Protein AF-A0A1Y3ELB0-F1 (afdb_monomer_lite)

Structure (mmCIF, N/CA/C/O backbone):
data_AF-A0A1Y3ELB0-F1
#
_entry.id   AF-A0A1Y3ELB0-F1
#
loop_
_atom_site.group_PDB
_atom_site.id
_atom_site.type_symbol
_atom_site.label_atom_id
_atom_site.label_alt_id
_atom_site.label_comp_id
_atom_site.label_asym_id
_atom_site.label_entity_id
_atom_site.label_seq_id
_atom_site.pdbx_PDB_ins_code
_atom_site.Cartn_x
_atom_site.Cartn_y
_atom_site.Cartn_z
_atom_site.occupancy
_atom_site.B_iso_or_equiv
_atom_site.auth_seq_id
_atom_site.auth_comp_id
_atom_site.auth_asym_id
_atom_site.auth_atom_id
_atom_site.pdbx_PDB_model_num
ATOM 1 N N . MET A 1 1 ? -5.022 -2.486 -15.905 1.00 80.88 1 MET A N 1
ATOM 2 C CA . MET A 1 1 ? -6.153 -2.085 -15.050 1.00 80.88 1 MET A CA 1
ATOM 3 C C . MET A 1 1 ? -7.021 -1.120 -15.822 1.00 80.88 1 MET A C 1
ATOM 5 O O . MET A 1 1 ? -6.499 -0.218 -16.489 1.00 80.88 1 MET A O 1
ATOM 9 N N . ASP A 1 2 ? -8.319 -1.358 -15.757 1.00 86.69 2 ASP A N 1
ATOM 10 C CA . ASP A 1 2 ? -9.331 -0.535 -16.408 1.00 86.69 2 ASP A CA 1
ATOM 11 C C . ASP A 1 2 ? -9.663 0.678 -15.524 1.00 86.69 2 ASP A C 1
ATOM 13 O O . ASP A 1 2 ? -9.177 0.776 -14.395 1.00 86.69 2 ASP A O 1
ATOM 17 N N . GLU A 1 3 ? -10.354 1.676 -16.077 1.00 87.69 3 GLU A N 1
ATOM 18 C CA . GLU A 1 3 ? -10.590 2.954 -15.380 1.00 87.69 3 GLU A CA 1
ATOM 19 C C . GLU A 1 3 ? -11.528 2.800 -14.179 1.00 87.69 3 GLU A C 1
ATOM 21 O O . GLU A 1 3 ? -11.255 3.359 -13.123 1.00 87.69 3 GLU A O 1
ATOM 26 N N . ASP A 1 4 ? -12.552 1.961 -14.303 1.00 91.88 4 ASP A N 1
ATOM 27 C CA . ASP A 1 4 ? -13.483 1.614 -13.228 1.00 91.88 4 ASP A CA 1
ATOM 28 C C . ASP A 1 4 ? -12.774 0.993 -12.015 1.00 91.88 4 ASP A C 1
ATOM 30 O O . ASP A 1 4 ? -13.060 1.349 -10.873 1.00 91.88 4 ASP A O 1
ATOM 34 N N . VAL A 1 5 ? -11.788 0.123 -12.252 1.00 89.69 5 VAL A N 1
ATOM 35 C CA . VAL A 1 5 ? -10.967 -0.470 -11.186 1.00 89.69 5 VAL A CA 1
ATOM 36 C C . VAL A 1 5 ? -10.105 0.592 -10.494 1.00 89.69 5 VAL A C 1
ATOM 38 O O . VAL A 1 5 ? -9.924 0.546 -9.277 1.00 89.69 5 VAL A O 1
ATOM 41 N N . LEU A 1 6 ? -9.556 1.555 -11.243 1.00 87.75 6 LEU A N 1
ATOM 42 C CA . LEU A 1 6 ? -8.770 2.652 -10.663 1.00 87.75 6 LEU A CA 1
ATOM 43 C C . LEU A 1 6 ? -9.648 3.589 -9.823 1.00 87.75 6 LEU A C 1
ATOM 45 O O . LEU A 1 6 ? -9.237 3.988 -8.730 1.00 87.75 6 LEU A O 1
ATOM 49 N N . ASP A 1 7 ? -10.859 3.884 -10.292 1.00 90.06 7 ASP A N 1
ATOM 50 C CA . ASP A 1 7 ? -11.847 4.663 -9.547 1.00 90.06 7 ASP A CA 1
ATOM 51 C C . ASP A 1 7 ? -12.271 3.941 -8.262 1.00 90.06 7 ASP A C 1
ATOM 53 O O . ASP A 1 7 ? -12.339 4.561 -7.197 1.00 90.06 7 ASP A O 1
ATOM 57 N N . GLU A 1 8 ? -12.470 2.621 -8.320 1.00 91.44 8 GLU A N 1
ATOM 58 C CA . GLU A 1 8 ? -12.755 1.805 -7.139 1.00 91.44 8 GLU A CA 1
ATOM 59 C C . GLU A 1 8 ? -11.584 1.836 -6.140 1.00 91.44 8 GLU A C 1
ATOM 61 O O . GLU A 1 8 ? -11.788 2.057 -4.945 1.00 91.44 8 GLU A O 1
ATOM 66 N N . ILE A 1 9 ? -10.337 1.704 -6.600 1.00 91.19 9 ILE A N 1
ATOM 67 C CA . ILE A 1 9 ? -9.151 1.821 -5.733 1.00 91.19 9 ILE A CA 1
ATOM 68 C C . ILE A 1 9 ? -9.084 3.195 -5.066 1.00 91.19 9 ILE A C 1
ATOM 70 O O . ILE A 1 9 ? -8.807 3.292 -3.866 1.00 91.19 9 ILE A O 1
ATOM 74 N N . LYS A 1 10 ? -9.335 4.267 -5.823 1.00 90.44 10 LYS A N 1
ATOM 75 C CA . LYS A 1 10 ? -9.352 5.628 -5.286 1.00 90.44 10 LYS A CA 1
ATOM 76 C C . LYS A 1 10 ? -10.431 5.778 -4.217 1.00 90.44 10 LYS A C 1
ATOM 78 O O . LYS A 1 10 ? -10.130 6.261 -3.125 1.00 90.44 10 LYS A O 1
ATOM 83 N N . PHE A 1 11 ? -11.638 5.295 -4.496 1.00 92.31 11 PHE A N 1
ATOM 84 C CA . PHE A 1 11 ? -12.739 5.270 -3.540 1.00 92.31 11 PHE A CA 1
ATOM 85 C C . PHE A 1 11 ? -12.334 4.560 -2.239 1.00 92.31 11 PHE A C 1
ATOM 87 O O . PHE A 1 11 ? -12.478 5.119 -1.150 1.00 92.31 11 PHE A O 1
ATOM 94 N N . TRP A 1 12 ? -11.732 3.373 -2.331 1.00 92.94 12 TRP A N 1
ATOM 95 C CA . TRP A 1 12 ? -11.272 2.622 -1.162 1.00 92.94 12 TRP A CA 1
ATOM 96 C C . TRP A 1 12 ? -10.200 3.348 -0.354 1.00 92.94 12 TRP A C 1
ATOM 98 O O . TRP A 1 12 ? -10.270 3.382 0.878 1.00 92.94 12 TRP A O 1
ATOM 108 N N . ARG A 1 13 ? -9.230 3.978 -1.023 1.00 93.69 13 ARG A N 1
ATOM 109 C CA . ARG A 1 13 ? -8.211 4.799 -0.357 1.00 93.69 13 ARG A CA 1
ATOM 110 C C . ARG A 1 13 ? -8.838 5.963 0.400 1.00 93.69 13 ARG A C 1
ATOM 112 O O . ARG A 1 13 ? -8.455 6.206 1.542 1.00 93.69 13 ARG A O 1
ATOM 119 N N . GLU A 1 14 ? -9.809 6.655 -0.194 1.00 94.19 14 GLU A N 1
ATOM 120 C CA . GLU A 1 14 ? -10.525 7.759 0.456 1.00 94.19 14 GLU A CA 1
ATOM 121 C C . GLU A 1 14 ? -11.249 7.290 1.726 1.00 94.19 14 GLU A C 1
ATOM 123 O O . GLU A 1 14 ? -11.138 7.939 2.771 1.00 94.19 14 GLU A O 1
ATOM 128 N N . LYS A 1 15 ? -11.918 6.129 1.681 1.00 95.19 15 LYS A N 1
ATOM 129 C CA . LYS A 1 15 ? -12.584 5.535 2.854 1.00 95.19 15 LYS A CA 1
ATOM 130 C C . LYS A 1 15 ? -11.604 5.150 3.956 1.00 95.19 15 LYS A C 1
ATOM 132 O O . LYS A 1 15 ? -11.833 5.493 5.116 1.00 95.19 15 LYS A O 1
ATOM 137 N N . LEU A 1 16 ? -10.506 4.481 3.605 1.00 95.44 16 LEU A N 1
ATOM 138 C CA . LEU A 1 16 ? -9.478 4.085 4.569 1.00 95.44 16 LEU A CA 1
ATOM 139 C C . LEU A 1 16 ? -8.824 5.308 5.216 1.00 95.44 16 LEU A C 1
ATOM 141 O O . LEU A 1 16 ? -8.699 5.357 6.438 1.00 95.44 16 LEU A O 1
ATOM 145 N N . VAL A 1 17 ? -8.482 6.329 4.426 1.00 94.19 17 VAL A N 1
ATOM 146 C CA . VAL A 1 17 ? -7.923 7.583 4.945 1.00 94.19 17 VAL A CA 1
ATOM 147 C C . VAL A 1 17 ? -8.907 8.273 5.882 1.00 94.19 17 VAL A C 1
ATOM 149 O O . VAL A 1 17 ? -8.506 8.683 6.968 1.00 94.19 17 VAL A O 1
ATOM 152 N N . ALA A 1 18 ? -10.188 8.375 5.514 1.00 94.25 18 ALA A N 1
ATOM 153 C CA . ALA A 1 18 ? -11.205 8.962 6.382 1.00 94.25 18 ALA A CA 1
ATOM 154 C C . ALA A 1 18 ? -11.328 8.202 7.714 1.00 94.25 18 ALA A C 1
ATOM 156 O O . ALA A 1 18 ? -11.335 8.829 8.773 1.00 94.25 18 ALA A O 1
ATOM 157 N N . MET A 1 19 ? -11.346 6.867 7.664 1.00 95.19 19 MET A N 1
ATOM 158 C CA . MET A 1 19 ? -11.434 6.005 8.843 1.00 95.19 19 MET A CA 1
ATOM 159 C C . MET A 1 19 ? -10.223 6.138 9.766 1.00 95.19 19 MET A C 1
ATOM 161 O O . MET A 1 19 ? -10.379 6.289 10.974 1.00 95.19 19 MET A O 1
ATOM 165 N N . PHE A 1 20 ? -9.006 6.096 9.228 1.00 94.88 20 PHE A N 1
ATOM 166 C CA . PHE A 1 20 ? -7.800 6.196 10.049 1.00 94.88 20 PHE A CA 1
ATOM 167 C C . PHE A 1 20 ? -7.572 7.613 10.584 1.00 94.88 20 PHE A C 1
ATOM 169 O O . PHE A 1 20 ? -7.041 7.777 11.683 1.00 94.88 20 PHE A O 1
ATOM 176 N N . ARG A 1 21 ? -8.070 8.641 9.889 1.00 92.25 21 ARG A N 1
ATOM 177 C CA . ARG A 1 21 ? -8.006 10.027 10.364 1.00 92.25 21 ARG A CA 1
ATOM 178 C C . ARG A 1 21 ? -8.795 10.247 11.655 1.00 92.25 21 ARG A C 1
ATOM 180 O O . ARG A 1 21 ? -8.349 11.035 12.485 1.00 92.25 21 ARG A O 1
ATOM 187 N N . THR A 1 22 ? -9.909 9.540 11.877 1.00 93.94 22 THR A N 1
ATOM 188 C CA . THR A 1 22 ? -10.645 9.632 13.158 1.00 93.94 22 THR A CA 1
ATOM 189 C C . THR A 1 22 ? -9.881 9.015 14.329 1.00 93.94 22 THR A C 1
ATOM 191 O O . THR A 1 22 ? -10.173 9.314 15.483 1.00 93.94 22 THR A O 1
ATOM 194 N N . GLN A 1 23 ? -8.861 8.207 14.035 1.00 92.56 23 GLN A N 1
ATOM 195 C CA . GLN A 1 23 ? -7.951 7.595 15.002 1.00 92.56 23 GLN A CA 1
ATOM 196 C C . GLN A 1 23 ? -6.638 8.386 15.134 1.00 92.56 23 GLN A C 1
ATOM 198 O O . GLN A 1 23 ? -5.690 7.903 15.747 1.00 92.56 23 GLN A O 1
ATOM 203 N N . SER A 1 24 ? -6.563 9.592 14.553 1.00 90.81 24 SER A N 1
ATOM 204 C CA . SER A 1 24 ? -5.341 10.411 14.477 1.00 90.81 24 SER A CA 1
ATOM 205 C C . SER A 1 24 ? -4.175 9.712 13.761 1.00 90.81 24 SER A C 1
ATOM 207 O O . SER A 1 24 ? -3.005 9.996 14.029 1.00 90.81 24 SER A O 1
ATOM 209 N N . LEU A 1 25 ? -4.496 8.799 12.841 1.00 91.62 25 LEU A N 1
ATOM 210 C CA . LEU A 1 25 ? -3.545 8.081 12.000 1.00 91.62 25 LEU A CA 1
ATOM 211 C C . LEU A 1 25 ? -3.594 8.608 10.564 1.00 91.62 25 LEU A C 1
ATOM 213 O O . LEU A 1 25 ? -4.578 9.197 10.108 1.00 91.62 25 LEU A O 1
ATOM 217 N N . CYS A 1 26 ? -2.520 8.351 9.835 1.00 90.25 26 CYS A N 1
ATOM 218 C CA . CYS A 1 26 ? -2.413 8.578 8.404 1.00 90.25 26 CYS A CA 1
ATOM 219 C C . CYS A 1 26 ? -2.158 7.253 7.684 1.00 90.25 26 CYS A C 1
ATOM 221 O O . CYS A 1 26 ? -1.854 6.252 8.321 1.00 90.25 26 CYS A O 1
ATOM 223 N N . CYS A 1 27 ? -2.296 7.227 6.360 1.00 91.88 27 CYS A N 1
ATOM 224 C CA . CYS A 1 27 ? -2.113 6.006 5.573 1.00 91.88 27 CYS A CA 1
ATOM 225 C C . CYS A 1 27 ? -0.907 6.137 4.653 1.00 91.88 27 CYS A C 1
ATOM 227 O O . CYS A 1 27 ? -0.779 7.140 3.954 1.00 91.88 27 CYS A O 1
ATOM 229 N N . ILE A 1 28 ? -0.082 5.100 4.597 1.00 91.69 28 ILE A N 1
ATOM 230 C CA . ILE A 1 28 ? 0.847 4.873 3.495 1.00 91.69 28 ILE A CA 1
ATOM 231 C C . ILE A 1 28 ? 0.245 3.772 2.634 1.00 91.69 28 ILE A C 1
ATOM 233 O O . ILE A 1 28 ? -0.079 2.703 3.149 1.00 91.69 28 ILE A O 1
ATOM 237 N N . PHE A 1 29 ? 0.092 4.029 1.340 1.00 93.56 29 PHE A N 1
ATOM 238 C CA . PHE A 1 29 ? -0.272 2.992 0.383 1.00 93.56 29 PHE A CA 1
ATOM 239 C C . PHE A 1 29 ? 0.923 2.666 -0.488 1.00 93.56 29 PHE A C 1
ATOM 241 O O . PHE A 1 29 ? 1.610 3.590 -0.905 1.00 93.56 29 PHE A O 1
ATOM 248 N N . PHE A 1 30 ? 1.176 1.404 -0.801 1.00 92.50 30 PHE A N 1
ATOM 249 C CA . PHE A 1 30 ? 2.230 1.077 -1.756 1.00 92.50 30 PHE A CA 1
ATOM 250 C C . PHE A 1 30 ? 1.937 -0.203 -2.522 1.00 92.50 30 PHE A C 1
ATOM 252 O O . PHE A 1 30 ? 1.161 -1.050 -2.086 1.00 92.50 30 PHE A O 1
ATOM 259 N N . GLU A 1 31 ? 2.582 -0.332 -3.671 1.00 92.25 31 GLU A N 1
ATOM 260 C CA . GLU A 1 31 ? 2.511 -1.504 -4.531 1.00 92.25 31 GLU A CA 1
ATOM 261 C C . GLU A 1 31 ? 3.897 -1.753 -5.126 1.00 92.25 31 GLU A C 1
ATOM 263 O O . GLU A 1 31 ? 4.586 -0.823 -5.553 1.00 92.25 31 GLU A O 1
ATOM 268 N N . THR A 1 32 ? 4.304 -3.021 -5.161 1.00 90.62 32 THR A N 1
ATOM 269 C CA . THR A 1 32 ? 5.494 -3.471 -5.892 1.00 90.62 32 THR A CA 1
ATOM 270 C C . THR A 1 32 ? 5.047 -4.392 -7.022 1.00 90.62 32 THR A C 1
ATOM 272 O O . THR A 1 32 ? 4.747 -5.565 -6.797 1.00 90.62 32 THR A O 1
ATOM 275 N N . ALA A 1 33 ? 5.003 -3.869 -8.245 1.00 91.31 33 ALA A N 1
ATOM 276 C CA . ALA A 1 33 ? 4.644 -4.620 -9.438 1.00 91.31 33 ALA A CA 1
ATOM 277 C C . ALA A 1 33 ? 5.914 -5.144 -10.114 1.00 91.31 33 ALA A C 1
ATOM 279 O O . ALA A 1 33 ? 6.708 -4.385 -10.668 1.00 91.31 33 ALA A O 1
ATOM 280 N N . LYS A 1 34 ? 6.107 -6.462 -10.072 1.00 88.94 34 LYS A N 1
ATOM 281 C CA . LYS A 1 34 ? 7.224 -7.159 -10.722 1.00 88.94 34 LYS A CA 1
ATOM 282 C C . LYS A 1 34 ? 6.716 -8.215 -11.677 1.00 88.94 34 LYS A C 1
ATOM 284 O O . LYS A 1 34 ? 5.623 -8.736 -11.479 1.00 88.94 34 LYS A O 1
ATOM 289 N N . ASN A 1 35 ? 7.532 -8.593 -12.657 1.00 86.12 35 ASN A N 1
ATOM 290 C CA . ASN A 1 35 ? 7.198 -9.621 -13.631 1.00 86.12 35 ASN A CA 1
ATOM 291 C C . ASN A 1 35 ? 5.833 -9.362 -14.290 1.00 86.12 35 ASN A C 1
ATOM 293 O O . ASN A 1 35 ? 5.082 -10.300 -14.550 1.00 86.12 35 ASN A O 1
ATOM 297 N N . VAL A 1 36 ? 5.490 -8.095 -14.556 1.00 85.69 36 VAL A N 1
ATOM 298 C CA . VAL A 1 36 ? 4.144 -7.691 -15.011 1.00 85.69 36 VAL A CA 1
ATOM 299 C C . VAL A 1 36 ? 3.718 -8.380 -16.312 1.00 8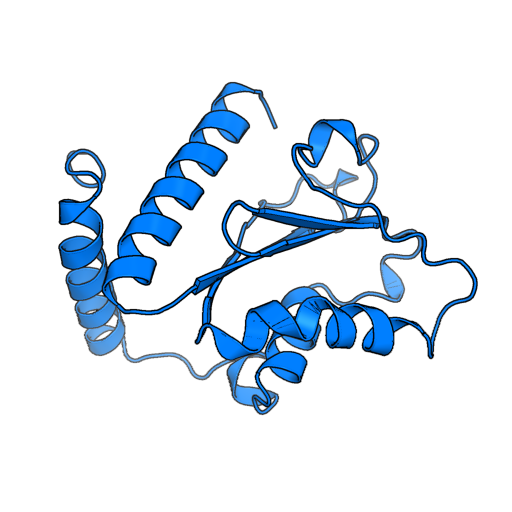5.69 36 VAL A C 1
ATOM 301 O O . VAL A 1 36 ? 2.534 -8.598 -16.540 1.00 85.69 36 VAL A O 1
ATOM 304 N N . LYS A 1 37 ? 4.684 -8.821 -17.129 1.00 84.12 37 LYS A N 1
ATOM 305 C CA . LYS A 1 37 ? 4.458 -9.638 -18.334 1.00 84.12 37 LYS A CA 1
ATOM 306 C C . LYS A 1 37 ? 3.784 -10.983 -18.036 1.00 84.12 37 LYS A C 1
ATOM 308 O O . LYS A 1 37 ? 3.097 -11.521 -18.894 1.00 84.12 37 LYS A O 1
ATOM 313 N N . HIS A 1 38 ? 3.978 -11.516 -16.832 1.00 86.94 38 HIS A N 1
ATOM 314 C CA . HIS A 1 38 ? 3.347 -12.743 -16.347 1.00 86.94 38 HIS A CA 1
ATOM 315 C C . HIS A 1 38 ? 2.008 -12.492 -15.642 1.00 86.94 38 HIS A C 1
ATOM 317 O O . HIS A 1 38 ? 1.407 -13.442 -15.150 1.00 86.94 38 HIS A O 1
ATOM 323 N N . MET A 1 39 ? 1.536 -11.239 -15.609 1.00 83.25 39 MET A N 1
ATOM 324 C CA . MET A 1 39 ? 0.234 -10.842 -15.067 1.00 83.25 39 MET A CA 1
ATOM 325 C C . MET A 1 39 ? -0.039 -11.377 -13.643 1.00 83.25 39 MET A C 1
ATOM 327 O O . MET A 1 39 ? -1.076 -12.005 -13.416 1.00 83.25 39 MET A O 1
ATOM 331 N N . PRO A 1 40 ? 0.873 -11.173 -12.670 1.00 86.88 40 PRO A N 1
ATOM 332 C CA . PRO A 1 40 ? 0.618 -11.578 -11.293 1.00 86.88 40 PRO A CA 1
ATOM 333 C C . PRO A 1 40 ? -0.535 -10.774 -10.676 1.00 86.88 40 PRO A C 1
ATOM 335 O O . PRO A 1 40 ? -0.917 -9.711 -11.170 1.00 86.88 40 PRO A O 1
ATOM 338 N N . HIS A 1 41 ? -1.064 -11.264 -9.553 1.00 89.06 41 HIS A N 1
ATOM 339 C CA . HIS A 1 41 ? -2.017 -10.490 -8.763 1.00 89.06 41 HIS A CA 1
ATOM 340 C C . HIS A 1 41 ? -1.394 -9.176 -8.280 1.00 89.06 41 HIS A C 1
ATOM 342 O O . HIS A 1 41 ? -0.283 -9.152 -7.751 1.00 89.06 41 HIS A O 1
ATOM 348 N N . CYS A 1 42 ? -2.156 -8.100 -8.447 1.00 86.81 42 CYS A N 1
ATOM 349 C CA . CYS A 1 42 ? -1.844 -6.777 -7.934 1.00 86.81 42 CYS A CA 1
ATOM 350 C C . CYS A 1 42 ? -2.354 -6.651 -6.495 1.00 86.81 42 CYS A C 1
ATOM 352 O O . CYS A 1 42 ? -3.516 -6.958 -6.222 1.00 86.81 42 CYS A O 1
ATOM 354 N N . PHE A 1 43 ? -1.504 -6.157 -5.597 1.00 90.19 43 PHE A N 1
ATOM 355 C CA . PHE A 1 43 ? -1.863 -5.853 -4.215 1.00 90.19 43 PHE A CA 1
ATOM 356 C C . PHE A 1 43 ? -1.423 -4.429 -3.890 1.00 90.19 43 PHE A C 1
ATOM 358 O O . PHE A 1 43 ? -0.232 -4.128 -3.922 1.00 90.19 43 PHE A O 1
ATOM 365 N N . LEU A 1 44 ? -2.388 -3.569 -3.562 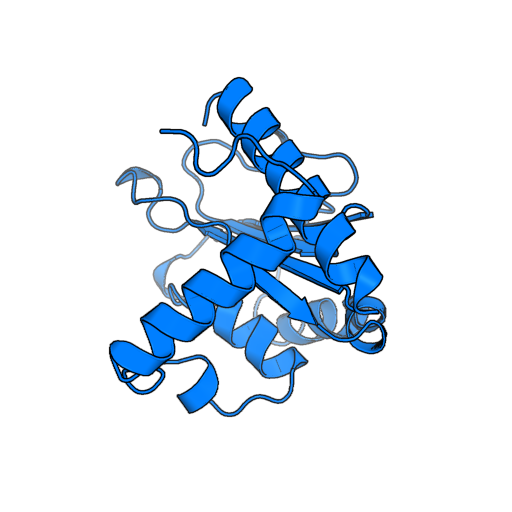1.00 92.62 44 LEU A N 1
ATOM 366 C CA . LEU A 1 44 ? -2.115 -2.256 -2.994 1.00 92.62 44 LEU A CA 1
ATOM 367 C C . LEU A 1 44 ? -2.200 -2.369 -1.471 1.00 92.62 44 LEU A C 1
ATOM 369 O O . LEU A 1 44 ? -3.283 -2.532 -0.906 1.00 92.62 44 LEU A O 1
ATOM 373 N N . GLU A 1 45 ? -1.054 -2.313 -0.809 1.00 93.75 45 GLU A N 1
ATOM 374 C CA . GLU A 1 45 ? -0.966 -2.392 0.645 1.00 93.75 45 GLU A CA 1
ATOM 375 C C . GLU A 1 45 ? -1.371 -1.057 1.274 1.00 93.75 45 GLU A C 1
ATOM 377 O O . GLU A 1 45 ? -1.123 0.000 0.703 1.00 93.75 45 GLU A O 1
ATOM 382 N N . CYS A 1 46 ? -2.004 -1.098 2.450 1.00 94.88 46 CYS A N 1
ATOM 383 C CA . CYS A 1 46 ? -2.380 0.076 3.237 1.00 94.88 46 CYS A CA 1
ATOM 384 C C . CYS A 1 46 ? -1.829 -0.076 4.653 1.00 94.88 46 CYS A C 1
ATOM 386 O O . CYS A 1 46 ? -2.300 -0.922 5.416 1.00 94.88 46 CYS A O 1
ATOM 388 N N . ILE A 1 47 ? -0.873 0.772 5.019 1.00 92.50 47 ILE A N 1
ATOM 389 C CA . ILE A 1 47 ? -0.233 0.771 6.331 1.00 92.50 47 ILE A CA 1
ATOM 390 C C . ILE A 1 47 ? -0.660 2.033 7.090 1.00 92.50 47 ILE A C 1
ATOM 392 O O . ILE A 1 47 ? -0.252 3.138 6.715 1.00 92.50 47 ILE A O 1
ATOM 396 N N . PRO A 1 48 ? -1.493 1.910 8.138 1.00 92.94 48 PRO A N 1
ATOM 397 C CA . PRO A 1 48 ? -1.809 3.038 8.998 1.00 92.94 48 PRO A CA 1
ATOM 398 C C . PRO A 1 48 ? -0.610 3.370 9.898 1.00 92.94 48 PRO A C 1
ATOM 400 O O . PRO A 1 48 ? -0.060 2.496 10.566 1.00 92.94 48 PRO A O 1
ATOM 403 N N . VAL A 1 49 ? -0.208 4.639 9.922 1.00 88.81 49 VAL A N 1
ATOM 404 C CA . VAL A 1 49 ? 0.972 5.146 10.638 1.00 88.81 49 VAL A CA 1
ATOM 405 C C . VAL A 1 49 ? 0.635 6.417 11.412 1.00 88.81 49 VAL A C 1
ATOM 407 O O . VAL A 1 49 ? -0.328 7.118 11.100 1.00 88.81 49 VAL A O 1
ATOM 410 N N . THR A 1 50 ? 1.428 6.749 12.427 1.00 83.81 50 THR A N 1
ATOM 411 C CA . THR A 1 50 ? 1.281 8.025 13.138 1.00 83.81 50 THR A CA 1
ATOM 412 C C . THR A 1 50 ? 1.771 9.192 12.267 1.00 83.81 50 THR A C 1
ATOM 414 O O . THR A 1 50 ? 2.723 9.066 11.497 1.00 83.81 50 THR A O 1
ATOM 417 N N . ASN A 1 51 ? 1.113 10.351 12.383 1.00 67.94 51 ASN A N 1
ATOM 418 C CA . ASN A 1 51 ? 1.261 11.496 11.466 1.00 67.94 51 ASN A CA 1
ATOM 419 C C . ASN A 1 51 ? 2.700 12.058 11.349 1.00 67.94 51 ASN A C 1
ATOM 421 O O . ASN A 1 51 ? 3.060 12.652 10.337 1.00 67.94 51 ASN A O 1
ATOM 425 N N . PHE A 1 52 ? 3.557 11.845 12.353 1.00 60.75 52 PHE A N 1
ATOM 426 C CA . PHE A 1 52 ? 4.947 12.322 12.330 1.00 60.75 52 PHE A CA 1
ATOM 427 C C . PHE A 1 52 ? 5.785 11.705 11.192 1.00 60.75 52 PHE A C 1
ATOM 429 O O . PHE A 1 52 ? 6.701 12.350 10.692 1.00 60.75 52 PHE A O 1
ATOM 436 N N . LEU A 1 53 ? 5.441 10.494 10.742 1.00 58.56 53 LEU A N 1
ATOM 437 C CA . LEU A 1 53 ? 6.242 9.708 9.796 1.00 58.56 53 LEU A CA 1
ATOM 438 C C . LEU A 1 53 ? 6.037 10.095 8.322 1.00 58.56 53 LEU A C 1
ATOM 440 O O . LEU A 1 53 ? 6.897 9.838 7.486 1.00 58.56 53 LEU A O 1
ATOM 444 N N . ILE A 1 54 ? 4.917 10.738 7.974 1.00 56.75 54 ILE A N 1
ATOM 445 C CA . ILE A 1 54 ? 4.667 11.183 6.589 1.00 56.75 54 ILE A CA 1
ATOM 446 C C . ILE A 1 54 ? 5.483 12.432 6.240 1.00 56.75 54 ILE A C 1
ATOM 448 O O . ILE A 1 54 ? 5.897 12.608 5.093 1.00 56.75 54 ILE A O 1
ATOM 452 N N . ASN A 1 55 ? 5.805 13.258 7.237 1.00 53.09 55 ASN A N 1
ATOM 453 C CA . ASN A 1 55 ? 6.724 14.385 7.062 1.00 53.09 55 ASN A CA 1
ATOM 454 C C . ASN A 1 55 ? 8.159 13.927 6.752 1.00 53.09 55 ASN A C 1
ATOM 456 O O . ASN A 1 55 ? 8.995 14.736 6.360 1.00 53.09 55 ASN A O 1
ATOM 460 N N . THR A 1 56 ? 8.432 12.625 6.862 1.00 51.06 56 THR A N 1
ATOM 461 C CA . THR A 1 56 ? 9.690 11.979 6.497 1.00 51.06 56 THR A CA 1
ATOM 462 C C . THR A 1 56 ? 9.695 11.466 5.049 1.00 51.06 56 THR A C 1
ATOM 464 O O . THR A 1 56 ? 10.418 10.525 4.736 1.00 51.06 56 THR A O 1
ATOM 467 N N . LYS A 1 57 ? 8.943 12.094 4.124 1.00 56.16 57 LYS A N 1
ATOM 468 C CA . LYS A 1 57 ? 9.140 11.918 2.663 1.00 56.16 57 LYS A CA 1
ATOM 469 C C . LYS A 1 57 ? 10.628 11.972 2.276 1.00 56.16 57 LYS A C 1
ATOM 471 O O . LYS A 1 57 ? 11.064 11.214 1.417 1.00 56.16 57 LYS A O 1
ATOM 476 N N . GLN A 1 58 ? 11.390 12.811 2.980 1.00 54.69 58 GLN A N 1
ATOM 477 C CA . GLN A 1 58 ? 12.839 12.963 2.866 1.00 54.69 58 GLN A CA 1
ATOM 478 C C . GLN A 1 58 ? 13.622 11.654 3.104 1.00 54.69 58 GLN A C 1
ATOM 480 O O . GLN A 1 58 ? 14.553 11.371 2.363 1.00 54.69 58 GLN A O 1
ATOM 485 N N . ALA A 1 59 ? 13.225 10.808 4.065 1.00 50.69 59 ALA A N 1
ATOM 486 C CA . ALA A 1 59 ? 13.967 9.580 4.383 1.00 50.69 59 ALA A 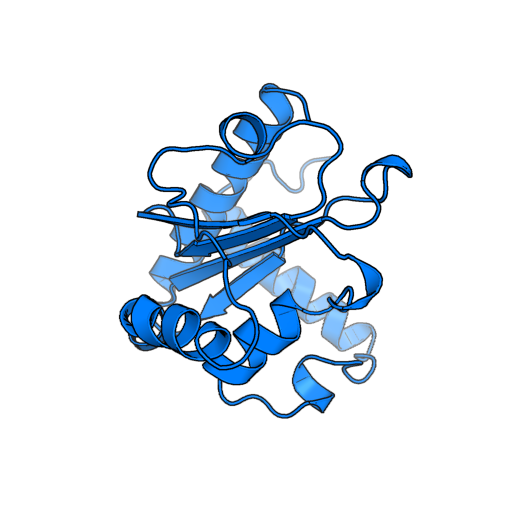CA 1
ATOM 487 C C . ALA A 1 59 ? 13.838 8.499 3.301 1.00 50.69 59 ALA A C 1
ATOM 489 O O . ALA A 1 59 ? 14.750 7.697 3.129 1.00 50.69 59 ALA A O 1
ATOM 490 N N . ILE A 1 60 ? 12.731 8.483 2.545 1.00 52.75 60 ILE A N 1
ATOM 491 C CA . ILE A 1 60 ? 12.604 7.601 1.372 1.00 52.75 60 ILE A CA 1
ATOM 492 C C . ILE A 1 60 ? 13.557 8.059 0.265 1.00 52.75 60 ILE A C 1
ATOM 494 O O . ILE A 1 60 ? 14.183 7.219 -0.371 1.00 52.75 60 ILE A O 1
ATOM 498 N N . MET A 1 61 ? 13.701 9.375 0.069 1.00 55.59 61 MET A N 1
ATOM 499 C CA . MET A 1 61 ? 14.645 9.935 -0.906 1.00 55.59 61 MET A CA 1
ATOM 500 C C . MET A 1 61 ? 16.101 9.618 -0.531 1.00 55.59 61 MET A C 1
ATOM 502 O O . MET A 1 61 ? 16.896 9.272 -1.397 1.00 55.59 61 MET A O 1
ATOM 506 N N . GLU A 1 62 ? 16.441 9.688 0.758 1.00 51.16 62 GLU A N 1
ATOM 507 C CA . GLU A 1 62 ? 17.799 9.439 1.266 1.00 51.16 62 GLU A CA 1
ATOM 508 C C . GLU A 1 62 ? 18.200 7.952 1.242 1.00 51.16 62 GLU A C 1
ATOM 510 O O . GLU A 1 62 ? 19.387 7.635 1.187 1.00 51.16 62 GLU A O 1
ATOM 515 N N . CYS A 1 63 ? 17.235 7.024 1.256 1.00 47.69 63 CYS A N 1
ATOM 516 C CA . CYS A 1 63 ? 17.517 5.585 1.254 1.00 47.69 63 CYS A CA 1
ATOM 517 C C . CYS A 1 63 ? 18.020 5.074 -0.114 1.00 47.69 63 CYS A C 1
ATOM 519 O O . CYS A 1 63 ? 18.758 4.090 -0.165 1.00 47.69 63 CYS A O 1
ATOM 521 N N . GLU A 1 64 ? 17.690 5.756 -1.219 1.00 45.00 64 GLU A N 1
ATOM 522 C CA . GLU A 1 64 ? 18.122 5.361 -2.573 1.00 45.00 64 GLU A CA 1
ATOM 523 C C . GLU A 1 64 ? 19.424 6.033 -3.048 1.00 45.00 64 GLU A C 1
ATOM 525 O O . GLU A 1 64 ? 20.085 5.503 -3.943 1.00 45.00 64 GLU A O 1
ATOM 530 N N . ASP A 1 65 ? 19.865 7.124 -2.411 1.00 43.47 65 ASP A N 1
ATOM 531 C CA . ASP A 1 65 ? 21.020 7.932 -2.859 1.00 43.47 65 ASP A CA 1
ATOM 532 C C . ASP A 1 65 ? 22.384 7.217 -2.699 1.00 43.47 65 ASP A C 1
ATOM 534 O O . ASP A 1 65 ? 23.431 7.719 -3.102 1.00 43.47 65 ASP A O 1
ATOM 538 N N . SER A 1 66 ? 22.400 6.008 -2.123 1.00 39.75 66 SER A N 1
ATOM 539 C CA . SER A 1 66 ? 23.625 5.227 -1.898 1.00 39.75 66 SER A CA 1
ATOM 540 C C . SER A 1 66 ? 23.816 4.035 -2.840 1.00 39.75 66 SER A C 1
ATOM 542 O O . SER A 1 66 ? 24.851 3.370 -2.766 1.00 39.75 66 SER A O 1
ATOM 544 N N . SER A 1 67 ? 22.866 3.721 -3.733 1.00 45.69 67 SER A N 1
ATOM 545 C CA . SER A 1 67 ? 22.995 2.563 -4.632 1.00 45.69 67 SER A CA 1
ATOM 546 C C . SER A 1 67 ? 22.061 2.621 -5.845 1.00 45.69 67 SER A C 1
ATOM 548 O O . SER A 1 67 ? 21.108 1.847 -5.905 1.00 45.69 67 SER A O 1
ATOM 550 N N . ARG A 1 68 ? 22.360 3.490 -6.824 1.00 45.91 68 ARG A N 1
ATOM 551 C CA . ARG A 1 68 ? 22.201 3.299 -8.291 1.00 45.91 68 ARG A CA 1
ATOM 552 C C . ARG A 1 68 ? 22.245 4.663 -8.982 1.00 45.91 68 ARG A C 1
ATOM 554 O O . ARG A 1 68 ? 21.290 5.430 -8.910 1.00 45.91 68 ARG A O 1
ATOM 561 N N . ASP A 1 69 ? 23.327 4.933 -9.705 1.00 42.91 69 ASP A N 1
ATOM 562 C CA . ASP A 1 69 ? 23.363 6.021 -10.680 1.00 42.91 69 ASP A CA 1
ATOM 563 C C . ASP A 1 69 ? 22.137 5.882 -11.617 1.00 42.91 69 ASP A C 1
ATOM 565 O O . ASP A 1 69 ? 22.004 4.860 -12.293 1.00 42.91 69 ASP A O 1
ATOM 569 N N . ASN A 1 70 ? 21.244 6.887 -11.640 1.00 45.41 70 ASN A N 1
ATOM 570 C CA . ASN A 1 70 ? 20.051 7.048 -12.509 1.00 45.41 70 ASN A CA 1
ATOM 571 C C . ASN A 1 70 ? 18.645 6.653 -11.988 1.00 45.41 70 ASN A C 1
ATOM 573 O O . ASN A 1 70 ? 17.722 6.567 -12.801 1.00 45.41 70 ASN A O 1
ATOM 577 N N . ALA A 1 71 ? 18.396 6.476 -10.685 1.00 56.41 71 ALA A N 1
ATOM 578 C CA . ALA A 1 71 ? 17.014 6.292 -10.210 1.00 56.41 71 ALA A CA 1
ATOM 579 C C . ALA A 1 71 ? 16.176 7.588 -10.354 1.00 56.41 71 ALA A C 1
ATOM 581 O O . ALA A 1 71 ? 16.215 8.481 -9.511 1.00 56.41 71 ALA A O 1
ATOM 582 N N . VAL A 1 72 ? 15.398 7.710 -11.437 1.00 68.81 72 VAL A N 1
ATOM 583 C CA . VAL A 1 72 ? 14.451 8.823 -11.625 1.00 68.81 72 VAL A CA 1
ATOM 584 C C . VAL A 1 72 ? 13.190 8.546 -10.806 1.00 68.81 72 VAL A C 1
ATOM 586 O O . VAL A 1 72 ? 12.359 7.721 -11.188 1.00 68.81 72 VAL A O 1
ATOM 589 N N . LEU A 1 73 ? 13.039 9.240 -9.677 1.00 79.50 73 LEU A N 1
ATOM 590 C CA . LEU A 1 73 ? 11.787 9.262 -8.921 1.00 79.50 73 LEU A CA 1
ATOM 591 C C . LEU A 1 73 ? 10.746 10.111 -9.653 1.00 79.50 73 LEU A C 1
ATOM 593 O O . LEU A 1 73 ? 11.011 11.246 -10.055 1.00 79.50 73 LEU A O 1
ATOM 597 N N . ILE A 1 74 ? 9.540 9.567 -9.800 1.00 86.69 74 ILE A N 1
ATOM 598 C CA . ILE A 1 74 ? 8.430 10.238 -10.468 1.00 86.69 74 ILE A CA 1
ATOM 599 C C . ILE A 1 74 ? 7.387 10.655 -9.434 1.00 86.69 74 ILE A C 1
ATOM 601 O O . ILE A 1 74 ? 6.854 9.818 -8.710 1.00 86.69 74 ILE A O 1
ATOM 605 N N . ASP A 1 75 ? 7.064 11.948 -9.376 1.00 87.50 75 ASP A N 1
ATOM 606 C CA . ASP A 1 75 ? 6.018 12.466 -8.488 1.00 87.50 75 ASP A CA 1
ATOM 607 C C . ASP A 1 75 ? 4.626 11.981 -8.932 1.00 87.50 75 ASP A C 1
ATOM 609 O O . ASP A 1 75 ? 4.221 12.165 -10.082 1.00 87.50 75 ASP A O 1
ATOM 613 N N . MET A 1 76 ? 3.866 11.399 -8.010 1.00 89.50 76 MET A N 1
ATOM 614 C CA . MET A 1 76 ? 2.524 10.863 -8.249 1.00 89.50 76 MET A CA 1
ATOM 615 C C . MET A 1 76 ? 1.404 11.800 -7.781 1.00 89.50 76 MET A C 1
ATOM 617 O O . MET A 1 76 ? 0.248 11.386 -7.679 1.00 89.50 76 MET A O 1
ATOM 621 N N . LYS A 1 77 ? 1.708 13.064 -7.468 1.00 85.81 77 LYS A N 1
ATOM 622 C CA . LYS A 1 77 ? 0.686 14.066 -7.153 1.00 85.81 77 LYS A CA 1
ATOM 623 C C . LYS A 1 77 ? -0.302 14.212 -8.312 1.00 85.81 77 LYS A C 1
ATOM 625 O O . LYS A 1 77 ? 0.097 14.522 -9.429 1.00 85.81 77 LYS A O 1
ATOM 630 N N . GLU A 1 78 ? -1.583 13.966 -8.030 1.00 79.00 78 GLU A N 1
ATOM 631 C CA . GLU A 1 78 ? -2.691 14.028 -9.004 1.00 79.00 78 GLU A CA 1
ATOM 632 C C . GLU A 1 78 ? -2.499 13.124 -10.243 1.00 79.00 78 GLU A C 1
ATOM 634 O O . GLU A 1 78 ? -3.121 13.337 -11.285 1.00 79.00 78 GLU A O 1
ATOM 639 N N . ARG A 1 79 ? -1.638 12.100 -10.144 1.00 82.31 79 ARG A N 1
ATOM 640 C CA . ARG A 1 79 ? -1.318 11.181 -11.242 1.00 82.31 79 ARG A CA 1
ATOM 641 C C . ARG A 1 79 ? -1.517 9.726 -10.829 1.00 82.31 79 ARG A C 1
ATOM 643 O O . ARG A 1 79 ? -1.110 9.305 -9.748 1.00 82.31 79 ARG A O 1
ATOM 650 N N . ASP A 1 80 ? -2.081 8.943 -11.743 1.00 83.81 80 ASP A N 1
ATOM 651 C CA . ASP A 1 80 ? -2.244 7.497 -11.589 1.00 83.81 80 ASP A CA 1
ATOM 652 C C . ASP A 1 80 ? -1.085 6.733 -12.229 1.00 83.81 80 ASP A C 1
ATOM 654 O O . ASP A 1 80 ? -0.543 7.150 -13.257 1.00 83.81 80 ASP A O 1
ATOM 658 N N . VAL A 1 81 ? -0.760 5.563 -11.670 1.00 87.31 81 VAL A N 1
ATOM 659 C CA . VAL A 1 81 ? 0.299 4.665 -12.172 1.00 87.31 81 VAL A CA 1
ATOM 660 C C . VAL A 1 81 ? 0.166 4.417 -13.672 1.00 87.31 81 VAL A C 1
ATOM 662 O O . VAL A 1 81 ? 1.140 4.560 -14.401 1.00 87.31 81 VAL A O 1
ATOM 665 N N . LYS A 1 82 ? -1.050 4.131 -14.156 1.00 86.75 82 LYS A N 1
ATOM 666 C CA . LYS A 1 82 ? -1.329 3.835 -15.572 1.00 86.75 82 LYS A CA 1
ATOM 667 C C . LYS A 1 82 ? -0.902 4.954 -16.531 1.00 86.75 82 LYS A C 1
ATOM 669 O O . LYS A 1 82 ? -0.611 4.679 -17.690 1.00 86.75 82 LYS A O 1
ATOM 674 N N . ARG A 1 83 ? -0.904 6.212 -16.075 1.00 86.50 83 ARG A N 1
ATOM 675 C CA . ARG A 1 83 ? -0.523 7.377 -16.893 1.00 86.50 83 ARG A CA 1
ATOM 676 C C . ARG A 1 83 ? 0.980 7.630 -16.890 1.00 86.50 83 ARG A C 1
ATOM 678 O O . ARG A 1 83 ? 1.488 8.249 -17.818 1.00 86.50 83 ARG A O 1
ATOM 685 N N . VAL A 1 84 ? 1.660 7.208 -15.829 1.00 88.25 84 VAL A N 1
ATOM 686 C CA . VAL A 1 84 ? 3.061 7.545 -15.562 1.00 88.25 84 VAL A CA 1
ATOM 687 C C . VAL A 1 84 ? 3.998 6.406 -15.949 1.00 88.25 84 VAL A C 1
ATOM 689 O O . VAL A 1 84 ? 5.068 6.650 -16.498 1.00 88.25 84 VAL A O 1
ATOM 692 N N . ILE A 1 85 ? 3.591 5.168 -15.679 1.00 89.00 85 ILE A N 1
ATOM 693 C CA . ILE A 1 85 ? 4.393 3.977 -15.923 1.00 89.00 85 ILE A CA 1
ATOM 694 C C . ILE A 1 85 ? 3.963 3.346 -17.252 1.00 89.00 85 ILE A C 1
ATOM 696 O O . ILE A 1 85 ? 2.795 2.970 -17.397 1.00 89.00 85 ILE A O 1
ATOM 700 N N . PRO A 1 86 ? 4.875 3.202 -18.232 1.00 89.12 86 PRO A N 1
ATOM 701 C CA . PRO A 1 86 ? 4.552 2.540 -19.487 1.00 89.12 86 PRO A CA 1
ATOM 702 C C . PRO A 1 86 ? 4.127 1.083 -19.268 1.00 89.12 86 PRO A C 1
ATOM 704 O O . PRO A 1 86 ? 4.642 0.378 -18.399 1.00 89.12 86 PRO A O 1
ATOM 707 N N . ALA A 1 87 ? 3.198 0.605 -20.094 1.00 87.94 87 ALA A N 1
ATOM 708 C CA . ALA A 1 87 ? 2.712 -0.766 -20.000 1.00 87.94 87 ALA A CA 1
ATOM 709 C C . ALA A 1 87 ? 3.852 -1.788 -20.175 1.00 87.94 87 ALA A C 1
ATOM 711 O O . ALA A 1 87 ? 4.693 -1.657 -21.064 1.00 87.94 87 ALA A O 1
ATOM 712 N N . GLY A 1 88 ? 3.853 -2.833 -19.345 1.00 87.88 88 GLY A N 1
ATOM 713 C CA . GLY A 1 88 ? 4.841 -3.916 -19.406 1.00 87.88 88 GLY A CA 1
ATOM 714 C C . GLY A 1 88 ? 6.137 -3.664 -18.630 1.00 87.88 88 GLY A C 1
ATOM 715 O O . GLY A 1 88 ? 6.991 -4.553 -18.615 1.00 87.88 88 GLY A O 1
ATOM 716 N N . PHE A 1 89 ? 6.268 -2.509 -17.971 1.00 90.19 89 PHE A N 1
ATOM 717 C CA . PHE A 1 89 ? 7.366 -2.214 -17.053 1.00 90.19 89 PHE A CA 1
ATOM 718 C C . PHE A 1 89 ? 7.000 -2.572 -15.616 1.00 90.19 89 PHE A C 1
ATOM 720 O O . PHE A 1 89 ? 5.870 -2.363 -15.173 1.00 90.19 89 PHE A O 1
ATOM 727 N N . SER A 1 90 ? 7.984 -3.093 -14.892 1.00 91.25 90 SER A N 1
ATOM 728 C CA . SER A 1 90 ? 7.897 -3.295 -13.450 1.00 91.25 90 SER A CA 1
ATOM 729 C C . SER A 1 90 ? 8.137 -1.973 -12.725 1.00 91.25 90 SER A C 1
ATOM 731 O O . SER A 1 90 ? 8.881 -1.119 -13.207 1.00 91.25 90 SER A O 1
ATOM 733 N N . TYR A 1 91 ? 7.490 -1.777 -11.580 1.00 90.94 91 TYR A N 1
ATOM 734 C CA . TYR A 1 91 ? 7.551 -0.526 -10.831 1.00 90.94 91 TYR A CA 1
ATOM 735 C C . TYR A 1 91 ? 7.329 -0.734 -9.335 1.00 90.94 91 TYR A C 1
ATOM 737 O O . TYR A 1 91 ? 6.738 -1.717 -8.889 1.00 90.94 91 TYR A O 1
ATOM 745 N N . PHE A 1 92 ? 7.778 0.246 -8.565 1.00 90.62 92 PHE A N 1
ATOM 746 C CA . PHE A 1 92 ? 7.377 0.462 -7.186 1.00 90.62 92 PHE A CA 1
ATOM 747 C C . PHE A 1 92 ? 6.656 1.804 -7.095 1.00 90.62 92 PHE A C 1
ATOM 749 O O . PHE A 1 92 ? 7.090 2.779 -7.705 1.00 90.62 92 PHE A O 1
ATOM 756 N N . VAL A 1 93 ? 5.555 1.867 -6.355 1.00 90.38 93 VAL A N 1
ATOM 757 C CA . VAL A 1 93 ? 4.839 3.118 -6.089 1.00 90.38 93 VAL A CA 1
ATOM 758 C C . VAL A 1 93 ? 4.461 3.197 -4.620 1.00 90.38 93 VAL A C 1
ATOM 760 O O . VAL A 1 93 ? 4.027 2.209 -4.034 1.00 90.38 93 VAL A O 1
ATOM 763 N N . VAL A 1 94 ? 4.596 4.384 -4.037 1.00 89.50 94 VAL A N 1
ATOM 764 C CA . VAL A 1 94 ? 4.176 4.706 -2.673 1.00 89.50 94 VAL A CA 1
ATOM 765 C C . VAL A 1 94 ? 3.353 5.990 -2.676 1.00 89.50 94 VAL A C 1
ATOM 767 O O . VAL A 1 94 ? 3.721 6.971 -3.311 1.00 89.50 94 VAL A O 1
ATOM 770 N N . TYR A 1 95 ? 2.241 6.009 -1.952 1.00 90.62 95 TYR A N 1
ATOM 771 C CA . TYR A 1 95 ? 1.362 7.153 -1.757 1.00 90.62 95 TYR A CA 1
ATOM 772 C C . TYR A 1 95 ? 1.242 7.494 -0.275 1.00 90.62 95 TYR A C 1
ATOM 774 O O . TYR A 1 95 ? 1.088 6.613 0.570 1.00 90.62 95 TYR A O 1
ATOM 782 N N . PHE A 1 96 ? 1.211 8.788 0.028 1.00 88.12 96 PHE A N 1
ATOM 783 C CA . PHE A 1 96 ? 1.022 9.308 1.379 1.00 88.12 96 PHE A CA 1
ATOM 784 C C . PHE A 1 96 ? -0.389 9.876 1.491 1.00 88.12 96 PHE A C 1
ATOM 786 O O . PHE A 1 96 ? -0.689 10.971 1.012 1.00 88.12 96 PHE A O 1
ATOM 793 N N . GLY A 1 97 ? -1.288 9.084 2.071 1.00 89.38 97 GLY A N 1
ATOM 794 C CA . GLY A 1 97 ? -2.710 9.386 2.139 1.00 89.38 97 GLY A CA 1
ATOM 795 C C . GLY A 1 97 ? -3.299 9.623 0.747 1.00 89.38 97 GLY A C 1
ATOM 796 O O . GLY A 1 97 ? -3.257 8.745 -0.120 1.00 89.38 97 GLY A O 1
ATOM 797 N N . LEU A 1 98 ? -3.847 10.823 0.548 1.00 89.44 98 LEU A N 1
ATOM 798 C CA . LEU A 1 98 ? -4.435 11.287 -0.715 1.00 89.44 98 LEU A CA 1
ATOM 799 C C . LEU A 1 98 ? -3.621 12.412 -1.376 1.00 89.44 98 LEU A C 1
ATOM 801 O O . LEU A 1 98 ? -3.994 12.891 -2.439 1.00 89.44 98 LEU A O 1
ATOM 805 N N . GLU A 1 99 ? -2.519 12.848 -0.762 1.00 82.69 99 GLU A N 1
ATOM 806 C CA . GLU A 1 99 ? -1.797 14.066 -1.166 1.00 82.69 99 GLU A CA 1
ATOM 807 C C . GLU A 1 99 ? -0.834 13.848 -2.343 1.00 82.69 99 GLU A C 1
ATOM 809 O O . GLU A 1 99 ? -0.233 14.794 -2.852 1.00 82.69 99 GLU A O 1
ATOM 814 N N . GLY A 1 100 ? -0.668 12.597 -2.769 1.00 84.69 100 GLY A N 1
ATOM 815 C CA . GLY A 1 100 ? 0.270 12.194 -3.809 1.00 84.69 100 GLY A CA 1
ATOM 816 C C . GLY A 1 100 ? 1.239 11.134 -3.308 1.00 84.69 100 GLY A C 1
ATOM 817 O O . GLY A 1 100 ? 0.985 10.448 -2.316 1.00 84.69 100 GLY A O 1
ATOM 818 N N . GLY A 1 101 ? 2.346 10.976 -4.018 1.00 87.06 101 GLY A N 1
ATOM 819 C CA . GLY A 1 101 ? 3.239 9.846 -3.828 1.00 87.06 101 GLY A CA 1
ATOM 820 C C . GLY A 1 101 ? 4.469 9.921 -4.712 1.00 87.06 101 GLY A C 1
ATOM 821 O O . GLY A 1 101 ? 4.739 10.953 -5.319 1.00 87.06 101 GLY A O 1
ATOM 822 N N . MET A 1 102 ? 5.186 8.814 -4.797 1.00 86.69 102 MET A N 1
ATOM 823 C CA . MET A 1 102 ? 6.348 8.646 -5.655 1.00 86.69 102 MET A CA 1
ATOM 824 C C . MET A 1 102 ? 6.270 7.289 -6.338 1.00 86.69 102 MET A C 1
ATOM 826 O O . MET A 1 102 ? 5.783 6.326 -5.748 1.00 86.69 102 MET A O 1
ATOM 830 N N . ALA A 1 103 ? 6.755 7.217 -7.569 1.00 89.12 103 ALA A N 1
ATOM 831 C CA . ALA A 1 103 ? 6.925 5.973 -8.294 1.00 89.12 103 ALA A CA 1
ATOM 832 C C . ALA A 1 103 ? 8.350 5.853 -8.830 1.00 89.12 103 ALA A C 1
ATOM 834 O O . ALA A 1 103 ? 8.992 6.849 -9.162 1.00 89.12 103 ALA A O 1
ATOM 835 N N . HIS A 1 104 ? 8.809 4.616 -8.942 1.00 86.12 104 HIS A N 1
ATOM 836 C CA . HIS A 1 104 ? 10.099 4.249 -9.495 1.00 86.12 104 HIS A CA 1
ATOM 837 C C . HIS A 1 104 ? 9.907 3.100 -10.486 1.00 86.12 104 HIS A C 1
ATOM 839 O O . HIS A 1 104 ? 9.263 2.097 -10.167 1.00 86.12 104 HIS A O 1
ATOM 845 N N . ILE A 1 105 ? 10.457 3.240 -11.693 1.00 88.00 105 ILE A N 1
ATOM 846 C CA . ILE A 1 105 ? 10.467 2.168 -12.693 1.00 88.00 105 ILE A CA 1
ATOM 847 C C . ILE A 1 105 ? 11.607 1.208 -12.357 1.00 88.00 105 ILE A C 1
ATOM 849 O O . ILE A 1 105 ? 12.766 1.602 -12.290 1.00 88.00 105 ILE A O 1
ATOM 853 N N . ILE A 1 106 ? 11.282 -0.071 -12.190 1.00 87.38 106 ILE A N 1
ATOM 854 C CA . ILE A 1 106 ? 12.253 -1.126 -11.907 1.00 87.38 106 ILE A CA 1
ATOM 855 C C . ILE A 1 106 ? 12.792 -1.657 -13.237 1.00 87.38 106 ILE A C 1
ATOM 857 O O . ILE A 1 106 ? 12.149 -2.470 -13.900 1.00 87.38 106 ILE A O 1
ATOM 861 N N . GLU A 1 107 ? 13.993 -1.223 -13.615 1.00 84.62 107 GLU A N 1
ATOM 862 C CA . GLU A 1 107 ? 14.645 -1.667 -14.856 1.00 84.62 107 GLU A CA 1
ATOM 863 C C . GLU A 1 107 ? 15.241 -3.075 -14.737 1.00 84.62 107 GLU A C 1
ATOM 865 O O . GLU A 1 107 ? 15.094 -3.907 -15.632 1.00 84.62 107 GLU A O 1
ATOM 870 N N . ASN A 1 108 ? 15.903 -3.358 -13.609 1.00 86.06 108 ASN A N 1
ATOM 871 C CA . ASN A 1 108 ? 16.510 -4.657 -13.332 1.00 86.06 108 ASN A CA 1
ATOM 872 C C . ASN A 1 108 ? 15.802 -5.352 -12.166 1.00 86.06 108 ASN A C 1
ATOM 874 O O . ASN A 1 108 ? 16.148 -5.184 -10.993 1.00 86.06 108 ASN A O 1
ATOM 878 N N . GLU A 1 109 ? 14.817 -6.178 -12.508 1.00 85.06 109 GLU A N 1
ATOM 879 C CA . GLU A 1 109 ? 13.992 -6.908 -11.546 1.00 85.06 109 GLU A CA 1
ATOM 880 C C . GLU A 1 109 ? 14.777 -7.887 -10.662 1.00 85.06 109 GLU A C 1
ATOM 882 O O . GLU A 1 109 ? 14.324 -8.206 -9.562 1.00 85.06 109 GLU A O 1
ATOM 887 N N . SER A 1 110 ? 15.942 -8.367 -11.104 1.00 86.25 110 SER A N 1
ATOM 888 C CA . SER A 1 110 ? 16.778 -9.291 -10.325 1.00 86.25 110 SER A CA 1
ATOM 889 C C . SER A 1 110 ? 17.397 -8.621 -9.099 1.00 86.25 110 SER A C 1
ATOM 891 O O . SER A 1 110 ? 17.721 -9.299 -8.128 1.00 86.25 110 SER A O 1
ATOM 893 N N . LEU A 1 111 ? 17.546 -7.293 -9.132 1.00 82.50 111 LEU A N 1
ATOM 894 C CA . LEU A 1 111 ? 18.152 -6.515 -8.053 1.00 82.50 111 LEU A CA 1
ATOM 895 C C . LEU A 1 111 ? 17.132 -5.955 -7.056 1.00 82.50 111 LEU A C 1
ATOM 897 O O . LEU A 1 111 ? 17.526 -5.279 -6.108 1.00 82.50 111 LEU A O 1
ATOM 901 N N . VAL A 1 112 ? 15.835 -6.157 -7.288 1.00 82.75 112 VAL A N 1
ATOM 902 C CA . VAL A 1 112 ? 14.771 -5.636 -6.423 1.00 82.75 112 VAL A CA 1
ATOM 903 C C . VAL A 1 112 ? 13.979 -6.818 -5.882 1.00 82.75 112 VAL A C 1
ATOM 905 O O . VAL A 1 112 ? 13.360 -7.533 -6.668 1.00 82.75 112 VAL A O 1
ATOM 908 N N . PRO A 1 113 ? 13.976 -7.093 -4.572 1.00 85.31 113 PRO A N 1
ATOM 909 C CA . PRO A 1 113 ? 13.170 -8.181 -4.036 1.00 85.31 113 PRO A CA 1
ATOM 910 C C . PRO A 1 113 ? 11.672 -7.882 -4.184 1.00 85.31 113 PRO A C 1
ATOM 912 O O . PRO A 1 113 ? 11.248 -6.732 -4.209 1.00 85.31 113 PRO A O 1
ATOM 915 N N . SER A 1 114 ? 10.833 -8.921 -4.230 1.00 83.69 114 SER A N 1
ATOM 916 C CA . SER A 1 114 ? 9.372 -8.728 -4.278 1.00 83.69 114 SER A CA 1
ATOM 917 C C . SER A 1 114 ? 8.798 -8.079 -3.013 1.00 83.69 114 SER A C 1
ATOM 919 O O . SER A 1 114 ? 7.667 -7.619 -3.042 1.00 83.69 114 SER A O 1
ATOM 921 N N . TRP A 1 115 ? 9.561 -8.060 -1.915 1.00 86.25 115 TRP A N 1
ATOM 922 C CA . TRP A 1 115 ? 9.194 -7.428 -0.643 1.00 86.25 115 TRP A CA 1
ATOM 923 C C . TRP A 1 115 ? 9.854 -6.054 -0.436 1.00 86.25 115 TRP A C 1
ATOM 925 O O . TRP A 1 115 ? 9.973 -5.591 0.696 1.00 86.25 115 TRP A O 1
ATOM 935 N N . PHE A 1 116 ? 10.349 -5.429 -1.509 1.00 85.25 116 PHE A N 1
ATOM 936 C CA . PHE A 1 116 ? 11.054 -4.147 -1.440 1.00 85.25 116 PHE A CA 1
ATOM 937 C C . PHE A 1 116 ? 10.223 -3.065 -0.739 1.00 85.25 116 PHE A C 1
ATOM 939 O O . PHE A 1 116 ? 10.732 -2.384 0.145 1.00 85.25 116 PHE A O 1
ATOM 946 N N . GLY A 1 117 ? 8.927 -2.964 -1.052 1.00 84.69 117 GLY A N 1
ATOM 947 C CA . GLY A 1 117 ? 8.039 -2.021 -0.374 1.00 84.69 117 GLY A CA 1
ATOM 948 C C . GLY A 1 117 ? 7.987 -2.231 1.141 1.00 84.69 117 GLY A C 1
ATOM 949 O O . GLY A 1 117 ? 8.136 -1.275 1.897 1.00 84.69 117 GLY A O 1
ATOM 950 N N . GLN A 1 118 ? 7.863 -3.477 1.607 1.00 88.00 118 GLN A N 1
ATOM 951 C CA . GLN A 1 118 ? 7.880 -3.783 3.040 1.00 88.00 118 GLN A CA 1
ATOM 952 C C . GLN A 1 118 ? 9.222 -3.456 3.696 1.00 88.00 118 GLN A C 1
ATOM 954 O O . GLN A 1 118 ? 9.234 -3.042 4.849 1.00 88.00 118 GLN A O 1
ATOM 959 N N . GLU A 1 119 ? 10.336 -3.640 2.989 1.00 84.94 119 GLU A N 1
ATOM 960 C CA . GLU A 1 119 ? 11.673 -3.313 3.491 1.00 84.94 119 GLU A CA 1
ATOM 961 C C . GLU A 1 119 ? 11.843 -1.801 3.674 1.00 84.94 119 GLU A C 1
ATOM 963 O O . GLU A 1 119 ? 12.235 -1.357 4.753 1.00 84.94 119 GLU A O 1
ATOM 968 N N . VAL A 1 120 ? 11.453 -1.009 2.668 1.00 80.75 120 VAL A N 1
ATOM 969 C CA . VAL A 1 120 ? 11.481 0.461 2.730 1.00 80.75 120 VAL A CA 1
ATOM 970 C C . VAL A 1 120 ? 10.577 0.966 3.854 1.00 80.75 120 VAL A C 1
ATOM 972 O O . VAL A 1 120 ? 11.029 1.696 4.735 1.00 80.75 120 VAL A O 1
ATOM 975 N N . ILE A 1 121 ? 9.307 0.543 3.875 1.00 83.44 121 ILE A N 1
ATOM 976 C CA . ILE A 1 121 ? 8.352 0.999 4.891 1.00 83.44 121 ILE A CA 1
ATOM 977 C C . ILE A 1 121 ? 8.733 0.484 6.287 1.00 83.44 121 ILE A C 1
ATOM 979 O O . ILE A 1 121 ? 8.646 1.229 7.259 1.00 83.44 121 ILE A O 1
ATOM 983 N N . GLY A 1 122 ? 9.203 -0.757 6.411 1.00 85.81 122 GLY A N 1
ATOM 984 C CA . GLY A 1 122 ? 9.674 -1.327 7.674 1.00 85.81 122 GLY A CA 1
ATOM 985 C C . GLY A 1 122 ? 10.872 -0.569 8.243 1.00 85.81 122 GLY A C 1
ATOM 986 O O . GLY A 1 122 ? 10.872 -0.246 9.431 1.00 85.81 122 GLY A O 1
ATOM 987 N N . GLY A 1 123 ? 11.839 -0.212 7.392 1.00 82.56 123 GLY A N 1
ATOM 988 C CA . GLY A 1 123 ? 12.980 0.626 7.758 1.00 82.56 123 GLY A CA 1
ATOM 989 C C . GLY A 1 123 ? 12.556 2.015 8.236 1.00 82.56 123 GLY A C 1
ATOM 990 O O . GLY A 1 123 ? 12.999 2.457 9.295 1.00 82.56 123 GLY A O 1
ATOM 991 N N . MET A 1 124 ? 11.627 2.668 7.528 1.00 78.00 124 MET A N 1
ATOM 992 C CA . MET A 1 124 ? 11.068 3.961 7.952 1.00 78.00 124 MET A CA 1
ATOM 993 C C . MET A 1 124 ? 10.360 3.897 9.308 1.00 78.00 124 MET A C 1
ATOM 995 O O . MET A 1 124 ? 10.402 4.853 10.079 1.00 78.00 124 MET A O 1
ATOM 999 N N . LEU A 1 125 ? 9.681 2.784 9.588 1.00 81.00 125 LEU A N 1
ATOM 1000 C CA . LEU A 1 125 ? 8.961 2.561 10.840 1.00 81.00 125 LEU A CA 1
ATOM 1001 C C . LEU A 1 125 ? 9.864 2.064 11.979 1.00 81.00 125 LEU A C 1
ATOM 1003 O O . LEU A 1 125 ? 9.375 1.891 13.096 1.00 81.00 125 LEU A O 1
ATOM 1007 N N . GLY A 1 126 ? 11.154 1.824 11.720 1.00 83.19 126 GLY A N 1
ATOM 1008 C CA . GLY A 1 126 ? 12.080 1.252 12.698 1.00 83.19 126 GLY A CA 1
ATOM 1009 C C . GLY A 1 126 ? 11.692 -0.163 13.139 1.00 83.19 126 GLY A C 1
ATOM 1010 O O . GLY A 1 126 ? 11.958 -0.543 14.277 1.00 83.19 126 GLY A O 1
ATOM 1011 N N . LEU A 1 127 ? 11.021 -0.923 12.268 1.00 85.75 127 LEU A N 1
ATOM 1012 C CA . LEU A 1 127 ? 10.570 -2.282 12.558 1.00 85.75 127 LEU A CA 1
ATOM 1013 C C . LEU A 1 127 ? 11.691 -3.296 12.329 1.00 85.75 127 LEU A C 1
ATOM 1015 O O . LEU A 1 127 ? 12.436 -3.234 11.349 1.00 85.75 127 LEU A O 1
ATOM 1019 N N . GLU A 1 128 ? 11.754 -4.300 13.195 1.00 86.12 128 GLU A N 1
ATOM 1020 C CA . GLU A 1 128 ? 12.649 -5.434 13.012 1.00 86.12 128 GLU A CA 1
ATOM 1021 C C . GLU A 1 128 ? 12.216 -6.293 11.819 1.00 86.12 128 GLU A C 1
ATOM 1023 O O . G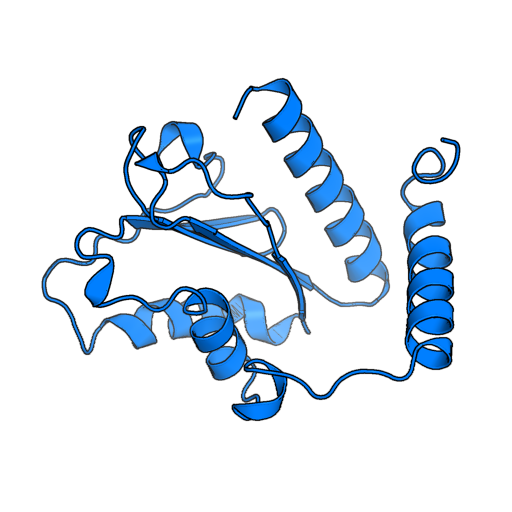LU A 1 128 ? 11.028 -6.447 11.528 1.00 86.12 128 GLU A O 1
ATOM 1028 N N . TYR A 1 129 ? 13.194 -6.933 11.171 1.00 85.94 129 TYR A N 1
ATOM 1029 C CA . TYR A 1 129 ? 12.996 -7.799 10.005 1.00 85.94 129 TYR A CA 1
ATOM 1030 C C . TYR A 1 129 ? 11.826 -8.781 10.163 1.00 85.94 129 TYR A C 1
ATOM 1032 O O . TYR A 1 129 ? 10.985 -8.884 9.278 1.00 85.94 129 TYR A O 1
ATOM 1040 N N . ASN A 1 130 ? 11.708 -9.454 11.311 1.00 86.06 130 ASN A N 1
ATOM 1041 C CA . ASN A 1 130 ? 10.676 -10.473 11.542 1.00 86.06 130 ASN A CA 1
ATOM 1042 C C . ASN A 1 130 ? 9.244 -9.908 11.639 1.00 86.06 130 ASN A C 1
ATOM 1044 O O . ASN A 1 130 ? 8.283 -10.676 11.608 1.00 86.06 130 ASN A O 1
ATOM 1048 N N . G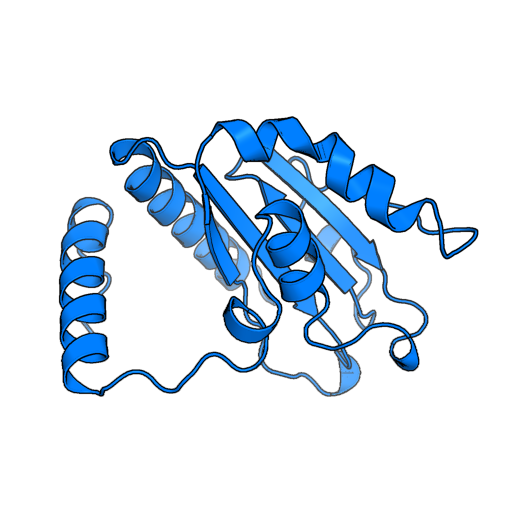LN A 1 131 ? 9.080 -8.589 11.780 1.00 84.69 131 GLN A N 1
ATOM 1049 C CA . GLN A 1 131 ? 7.767 -7.946 11.887 1.00 84.69 131 GLN A CA 1
ATOM 1050 C C . GLN A 1 131 ? 7.131 -7.700 10.515 1.00 84.69 131 GLN A C 1
ATOM 1052 O O . GLN A 1 131 ? 5.909 -7.730 10.395 1.00 84.69 131 GLN A O 1
ATOM 1057 N N . TRP A 1 132 ? 7.947 -7.487 9.481 1.00 84.12 132 TRP A N 1
ATOM 1058 C CA . TRP A 1 132 ? 7.485 -7.223 8.115 1.00 84.12 132 TRP A CA 1
ATOM 1059 C C . TRP A 1 132 ? 7.876 -8.334 7.130 1.00 84.12 132 TRP A C 1
ATOM 1061 O O . TRP A 1 132 ? 7.181 -8.567 6.140 1.00 84.12 132 TRP A O 1
ATOM 1071 N N . ARG A 1 133 ? 8.939 -9.095 7.416 1.00 82.69 133 ARG A N 1
ATOM 1072 C CA . ARG A 1 133 ? 9.398 -10.223 6.605 1.00 82.69 133 ARG A CA 1
ATOM 1073 C C . ARG A 1 133 ? 9.109 -11.547 7.299 1.00 82.69 133 ARG A C 1
ATOM 1075 O O . ARG A 1 133 ? 9.756 -11.911 8.272 1.00 82.69 133 ARG A O 1
ATOM 1082 N N . LYS A 1 134 ? 8.180 -12.315 6.714 1.00 81.25 134 LYS A N 1
ATOM 1083 C CA . LYS A 1 134 ? 7.704 -13.609 7.250 1.00 81.25 134 LYS A CA 1
ATOM 1084 C C . LYS A 1 134 ? 7.199 -13.477 8.699 1.00 81.25 134 LYS A C 1
ATOM 1086 O O . LYS A 1 134 ? 7.725 -14.160 9.579 1.00 81.25 134 LYS A O 1
ATOM 1091 N N . PRO A 1 135 ? 6.193 -12.618 8.949 1.00 82.50 135 PRO A N 1
ATOM 1092 C CA . PRO A 1 135 ? 5.605 -12.519 10.276 1.00 82.50 135 PRO A CA 1
ATOM 1093 C C . PRO A 1 135 ? 5.101 -13.889 10.736 1.00 82.50 135 PRO A C 1
ATOM 1095 O O . PRO A 1 135 ? 4.684 -14.721 9.923 1.00 82.50 135 PRO A O 1
ATOM 1098 N N . ALA A 1 136 ? 5.157 -14.127 12.045 1.00 85.62 136 ALA A N 1
ATOM 1099 C CA . ALA A 1 136 ? 4.628 -15.350 12.628 1.00 85.62 136 ALA A CA 1
ATOM 1100 C C . ALA A 1 136 ? 3.145 -15.513 12.267 1.00 85.62 136 ALA A C 1
ATOM 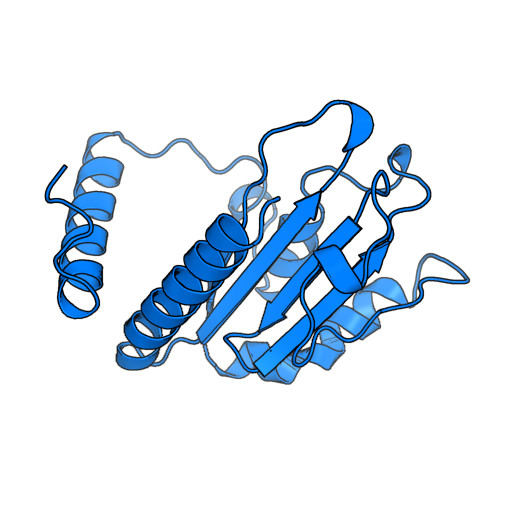1102 O O . ALA A 1 136 ? 2.390 -14.538 12.234 1.00 85.62 136 ALA A O 1
ATOM 1103 N N . ASN A 1 137 ? 2.729 -16.755 12.017 1.00 87.38 137 ASN A N 1
ATOM 1104 C CA . ASN A 1 137 ? 1.326 -17.043 11.759 1.00 87.38 137 ASN A CA 1
ATOM 1105 C C . ASN A 1 137 ? 0.491 -16.651 12.979 1.00 87.38 137 ASN A C 1
ATOM 1107 O O . ASN A 1 137 ? 0.764 -17.077 14.102 1.00 87.38 137 ASN A O 1
ATOM 1111 N N . GLU A 1 138 ? -0.540 -15.853 12.742 1.00 87.56 138 GLU A N 1
ATOM 1112 C CA . GLU A 1 138 ? -1.508 -15.494 13.767 1.00 87.56 138 GLU A CA 1
ATOM 1113 C C . GLU A 1 138 ? -2.453 -16.669 14.047 1.00 87.56 138 GLU A C 1
ATOM 1115 O O . GLU A 1 138 ? -2.796 -17.449 13.154 1.00 87.56 138 GLU A O 1
ATOM 1120 N N . VAL A 1 139 ? -2.908 -16.790 15.294 1.00 94.81 139 VAL A N 1
ATOM 1121 C CA . VAL A 1 139 ? -3.928 -17.777 15.658 1.00 94.81 139 VAL A CA 1
ATOM 1122 C C . VAL A 1 139 ? -5.254 -17.385 15.003 1.00 94.81 139 VAL A C 1
ATOM 1124 O O . VAL A 1 139 ? -5.692 -16.242 15.127 1.00 94.81 139 VAL A O 1
ATOM 1127 N N . LEU A 1 140 ? -5.937 -18.340 14.362 1.00 95.06 140 LEU A N 1
ATOM 1128 C CA . LEU A 1 140 ? -7.176 -18.087 13.610 1.00 95.06 140 LEU A CA 1
ATOM 1129 C C . LEU A 1 140 ? -8.219 -17.291 14.412 1.00 95.06 140 LEU A C 1
ATOM 1131 O O . LEU A 1 140 ? -8.843 -16.374 13.887 1.00 95.06 140 LEU A O 1
ATOM 1135 N N . GLU A 1 141 ? -8.390 -17.601 15.698 1.00 95.50 141 GLU A N 1
ATOM 1136 C CA . GLU A 1 141 ? -9.336 -16.888 16.562 1.00 95.50 141 GLU A CA 1
ATOM 1137 C C . GLU A 1 141 ? -8.994 -15.392 16.709 1.00 95.50 141 GLU A C 1
ATOM 1139 O O . GLU A 1 141 ? -9.887 -14.543 16.693 1.00 95.50 141 GLU A O 1
ATOM 1144 N N . GLN A 1 142 ? -7.705 -15.052 16.814 1.00 94.12 142 GLN A N 1
ATOM 1145 C CA . GLN A 1 142 ? -7.239 -13.663 16.882 1.00 94.12 142 GLN A CA 1
ATOM 1146 C C . GLN A 1 142 ? -7.474 -12.951 15.547 1.00 94.12 142 GLN A C 1
ATOM 1148 O O . GLN A 1 142 ? -8.029 -11.850 15.529 1.00 94.12 142 GLN A O 1
ATOM 1153 N N . GLN A 1 143 ? -7.179 -13.631 14.435 1.00 93.75 143 GLN A N 1
ATOM 1154 C CA . GLN A 1 143 ? -7.418 -13.109 13.093 1.00 93.75 143 GLN A CA 1
ATOM 1155 C C . GLN A 1 143 ? -8.907 -12.795 12.868 1.00 93.75 143 GLN A C 1
ATOM 1157 O O . GLN A 1 143 ? -9.246 -11.703 12.408 1.00 93.75 143 GLN A O 1
ATOM 1162 N N . VAL A 1 144 ? -9.812 -13.708 13.244 1.00 94.88 144 VAL A N 1
ATOM 1163 C CA . VAL A 1 144 ? -11.270 -13.513 13.132 1.00 94.88 144 VAL A CA 1
ATOM 1164 C C . VAL A 1 144 ? -11.729 -12.311 13.957 1.00 94.88 144 VAL A C 1
ATOM 1166 O O . VAL A 1 144 ? -12.484 -11.476 13.452 1.00 94.88 144 VAL A O 1
ATOM 1169 N N . LYS A 1 145 ? -11.244 -12.172 15.199 1.00 95.50 145 LYS A N 1
ATOM 1170 C CA . LYS A 1 145 ? -11.554 -11.014 16.054 1.00 95.50 145 LYS A CA 1
ATOM 1171 C C . LYS A 1 145 ? -11.048 -9.706 15.443 1.00 95.50 145 LYS A C 1
ATOM 1173 O O . LYS A 1 145 ? -11.798 -8.731 15.407 1.00 95.50 145 LYS A O 1
ATOM 1178 N N . ARG A 1 146 ? -9.818 -9.675 14.916 1.00 94.19 146 ARG A N 1
ATOM 1179 C CA . ARG A 1 146 ? -9.249 -8.479 14.271 1.00 94.19 146 ARG A CA 1
ATOM 1180 C C . ARG A 1 146 ? -10.053 -8.072 13.040 1.00 94.19 146 ARG A C 1
ATOM 1182 O O . ARG A 1 146 ? -10.400 -6.901 12.906 1.00 94.19 146 ARG A O 1
ATOM 1189 N N . VAL A 1 147 ? -10.402 -9.033 12.183 1.00 93.31 147 VAL A N 1
ATOM 1190 C CA . VAL A 1 147 ? -11.237 -8.786 11.000 1.00 93.31 147 VAL A CA 1
ATOM 1191 C C . VAL A 1 147 ? -12.611 -8.260 11.412 1.00 93.31 147 VAL A C 1
ATOM 1193 O O . VAL A 1 147 ? -13.063 -7.272 10.847 1.00 93.31 147 VAL A O 1
ATOM 1196 N N . ALA A 1 148 ? -13.267 -8.853 12.413 1.00 93.44 148 ALA A N 1
ATOM 1197 C CA . ALA A 1 148 ? -14.572 -8.383 12.885 1.00 93.44 148 ALA A CA 1
ATOM 1198 C C . ALA A 1 148 ? -14.524 -6.933 13.402 1.00 93.44 148 ALA A C 1
ATOM 1200 O O . ALA A 1 148 ? -15.388 -6.125 13.053 1.00 93.44 148 ALA A O 1
ATOM 1201 N N . THR A 1 149 ? -13.491 -6.585 14.176 1.00 94.25 149 THR A N 1
ATOM 1202 C CA . THR A 1 149 ? -13.261 -5.213 14.651 1.00 94.25 149 THR A CA 1
ATOM 1203 C C . THR A 1 149 ? -13.053 -4.247 13.489 1.00 94.25 149 THR A C 1
ATOM 1205 O O . THR A 1 149 ? -13.718 -3.214 13.429 1.00 94.25 149 THR A O 1
ATOM 1208 N N . PHE A 1 150 ? -12.198 -4.605 12.529 1.00 93.56 150 PHE A N 1
ATOM 1209 C CA . PHE A 1 150 ? -11.933 -3.779 11.352 1.00 93.56 150 PHE A CA 1
ATOM 1210 C C . PHE A 1 150 ? -13.193 -3.570 10.501 1.00 93.56 150 PHE A C 1
ATOM 1212 O O . PHE A 1 150 ? -13.513 -2.444 10.132 1.00 93.56 150 PHE A O 1
ATOM 1219 N N . LYS A 1 151 ? -13.973 -4.634 10.256 1.00 92.44 151 LYS A N 1
ATOM 1220 C CA . LYS A 1 151 ? -15.254 -4.544 9.534 1.00 92.44 151 LYS A CA 1
ATOM 1221 C C . LYS A 1 151 ? -16.222 -3.580 10.217 1.00 92.44 151 LYS A C 1
ATOM 1223 O O . LYS A 1 151 ? -16.894 -2.813 9.535 1.00 92.44 151 LYS A O 1
ATOM 1228 N N . LYS A 1 152 ? -16.292 -3.601 11.554 1.00 92.19 152 LYS A N 1
ATOM 1229 C CA . LYS A 1 152 ? -17.140 -2.682 12.325 1.00 92.19 152 LYS A CA 1
ATOM 1230 C C . LYS A 1 152 ? -16.705 -1.226 12.143 1.00 92.19 152 LYS A C 1
ATOM 1232 O O . LYS A 1 152 ? -17.567 -0.391 11.904 1.00 92.19 152 LYS A O 1
ATOM 1237 N N . GLN A 1 153 ? -15.403 -0.948 12.226 1.00 92.44 153 GLN A N 1
ATOM 1238 C CA . GLN A 1 153 ? -14.850 0.396 12.018 1.00 92.44 153 GLN A CA 1
ATOM 1239 C C . GLN A 1 153 ? -15.121 0.896 10.595 1.00 92.44 153 GLN A C 1
ATOM 1241 O O . GLN A 1 153 ? -15.629 1.996 10.408 1.00 92.44 153 GLN A O 1
ATOM 1246 N N . LEU A 1 154 ? -14.854 0.060 9.590 1.00 91.81 154 LEU A N 1
ATOM 1247 C CA . LEU A 1 154 ? -15.022 0.427 8.186 1.00 91.81 154 LEU A CA 1
ATOM 1248 C C . LEU A 1 154 ? -16.492 0.668 7.809 1.00 91.81 154 LEU A C 1
ATOM 1250 O O . LEU A 1 154 ? -16.781 1.539 6.991 1.00 91.81 154 LEU A O 1
ATOM 1254 N N . LYS A 1 155 ? -17.429 -0.047 8.449 1.00 91.06 155 LYS A N 1
ATOM 1255 C CA . LYS A 1 155 ? -18.876 0.086 8.210 1.00 91.06 155 LYS A CA 1
ATOM 1256 C C . LYS A 1 155 ? -19.414 1.501 8.461 1.00 91.06 155 LYS A C 1
ATOM 1258 O O . LYS A 1 155 ? -20.423 1.873 7.867 1.00 91.06 155 LYS A O 1
ATOM 1263 N N . GLU A 1 156 ? -18.766 2.283 9.323 1.00 90.12 156 GLU A N 1
ATOM 1264 C CA . GLU A 1 156 ? -19.139 3.683 9.582 1.00 90.12 156 GLU A CA 1
ATOM 1265 C C . GLU A 1 156 ? -18.846 4.601 8.384 1.00 90.12 156 GLU A C 1
ATOM 1267 O O . GLU A 1 156 ? -19.497 5.630 8.220 1.00 90.12 156 GLU A O 1
ATOM 1272 N N . PHE A 1 157 ? -17.903 4.212 7.521 1.00 89.44 157 PHE A N 1
ATOM 1273 C CA . PHE A 1 157 ? -17.456 4.995 6.366 1.00 89.44 157 PHE A CA 1
ATOM 1274 C C . PHE A 1 157 ? -18.069 4.506 5.054 1.00 89.44 157 PHE A C 1
ATOM 1276 O O . PHE A 1 157 ? -18.203 5.289 4.105 1.00 89.44 157 PHE A O 1
ATOM 1283 N N . ASP A 1 158 ? -18.468 3.234 5.011 1.00 82.56 158 ASP A N 1
ATOM 1284 C CA . ASP A 1 158 ? -19.253 2.649 3.932 1.00 82.56 158 ASP A CA 1
ATOM 1285 C C . ASP A 1 158 ? -19.984 1.377 4.408 1.00 82.56 158 ASP A C 1
ATOM 1287 O O . ASP A 1 158 ? -19.396 0.396 4.868 1.00 82.56 158 ASP A O 1
ATOM 1291 N N . SER A 1 159 ? -21.313 1.406 4.305 1.00 70.62 159 SER A N 1
ATOM 1292 C CA . SER A 1 159 ? -22.210 0.358 4.793 1.00 70.62 159 SER A CA 1
ATOM 1293 C C . SER A 1 159 ? -22.509 -0.747 3.770 1.00 70.62 159 SER A C 1
ATOM 1295 O O . SER A 1 159 ? -23.122 -1.756 4.133 1.00 70.62 159 SER A O 1
ATOM 1297 N N . THR A 1 160 ? -22.069 -0.589 2.519 1.00 72.88 160 THR A N 1
ATOM 1298 C CA . THR A 1 160 ? -22.355 -1.491 1.388 1.00 72.88 160 THR A CA 1
ATOM 1299 C C . THR A 1 160 ? -21.373 -2.665 1.292 1.00 72.88 160 THR A C 1
ATOM 1301 O O . THR A 1 160 ? -21.680 -3.702 0.706 1.00 72.88 160 THR A O 1
ATOM 1304 N N . ILE A 1 161 ? -20.232 -2.555 1.974 1.00 66.31 161 ILE A N 1
ATOM 1305 C CA . ILE A 1 161 ? -19.040 -3.417 1.854 1.00 66.31 161 ILE A CA 1
ATOM 1306 C C . ILE A 1 161 ? -19.275 -4.878 2.276 1.00 66.31 161 ILE A C 1
ATOM 1308 O O . ILE A 1 161 ? -18.519 -5.776 1.914 1.00 66.31 161 ILE A O 1
ATOM 1312 N N . PHE A 1 162 ? -20.333 -5.149 3.037 1.00 63.78 162 PHE A N 1
ATOM 1313 C CA . PHE A 1 162 ? -20.593 -6.474 3.615 1.00 63.78 162 PHE A CA 1
ATOM 1314 C C . PHE A 1 162 ? -21.999 -7.001 3.310 1.00 63.78 162 PHE A C 1
ATOM 1316 O O . PHE A 1 162 ? -22.509 -7.834 4.054 1.00 63.78 162 PHE A O 1
ATOM 1323 N N . GLN A 1 163 ? -22.642 -6.477 2.262 1.00 54.75 163 GLN A N 1
ATOM 1324 C CA . GLN A 1 163 ? -23.993 -6.880 1.848 1.00 54.75 163 GLN A CA 1
ATOM 1325 C C . GLN A 1 163 ? -24.016 -7.922 0.715 1.00 54.75 163 GLN A C 1
ATOM 1327 O O . GLN A 1 163 ? -25.102 -8.310 0.288 1.00 54.75 163 GLN A O 1
ATOM 1332 N N . LYS A 1 164 ? -22.851 -8.375 0.237 1.00 43.78 164 LYS A N 1
ATOM 1333 C CA . LYS A 1 164 ? -22.725 -9.495 -0.707 1.00 43.78 164 LYS A CA 1
ATOM 1334 C C . LYS A 1 164 ? -22.366 -10.790 0.006 1.00 43.78 164 LYS A C 1
ATOM 1336 O O . LYS A 1 164 ? -21.510 -10.733 0.918 1.00 43.78 164 LYS A O 1
#

InterPro domains:
  IPR006767 Cwf19-like protein, C-terminal domain-2 [PF04676] (70-160)
  IPR006768 Cwf19-like, C-terminal domain-1 [PF04677] (1-55)
  IPR040194 Cwf19-like protein [PTHR12072] (1-160)

Sequence (164 aa):
MDEDVLDEIKFWREKLVAMFRTQSLCCIFFETAKNVKHMPHCFLECIPVTNFLINTKQAIMECEDSSRDNAVLIDMKERDVKRVIPAGFSYFVVYFGLEGGMAHIIENESLVPSWFGQEVIGGMLGLEYNQWRKPANEVLEQQVKRVATFKKQLKEFDSTIFQK

Organism: NCBI:txid6335

Radius of gyration: 16.74 Å; chains: 1; bounding box: 48×32×37 Å

Secondary structure (DSSP, 8-state):
--HHHHHHHHHHHHHHHHHHHTTTEEEEEEEEE-SGGG-PPP--EEEEEEGGGGGGHHHHHHHHTTS-TT---EE-TT--HHHHSPTT-EEEEEEETTS-EEEEEES-GGGS-TTHHHHHHHHHTT--HHHHSSPPPPPHHHHHHHHHHHHHHHHTT-SSTT--

Foldseek 3Di:
DDPVVVVVVVVVLLLVQVLLVVVQWWWKWKWWFPPCVVVDDTDIDIDTHHPVLLVVPVVLVVVPPPDDDDWDKDKFAVHDCPVVPDPPWTKMWMATRNRTTIMTTDPDRVPADNLNVLVSVCVSVVHDCCVSPVPDDDDPVVVVVVVVVVCVSSCVSPVVPPPD

pLDDT: mean 82.79, std 13.95, range [39.75, 95.5]